Protein AF-Q6BMW9-F1 (afdb_monomer_lite)

InterPro domains:
  IPR017340 U1 small nuclear ribonucleoprotein C [PIRSF037969] (1-100)

Organism: Debaryomyces hansenii (strain ATCC 36239 / CBS 767 / BCRC 21394 / JCM 1990 / NBRC 0083 / IGC 2968) (NCBI:txid284592)

Radius of gyration: 19.36 Å; chains: 1; bounding box: 56×25×45 Å

Foldseek 3Di:
DVVVVVVCPDPVNVVVVVVVVQVVCVVVVVDDPPPDPDDCDPLNVCVVPPPRDCPDDPDPDDDDQDAADDDDDPPDDDDDDDPDDCPVVNVVNVVVRVVVSVVD

Structure (mmCIF, N/CA/C/O backbone):
data_AF-Q6BMW9-F1
#
_entry.id   AF-Q6BMW9-F1
#
loop_
_atom_site.group_PDB
_atom_site.id
_atom_site.type_symbol
_atom_site.label_atom_id
_atom_site.label_alt_id
_atom_site.label_comp_id
_atom_site.label_asym_id
_atom_site.label_entity_id
_atom_site.label_seq_id
_atom_site.pdbx_PDB_ins_code
_atom_site.Cartn_x
_atom_site.Cartn_y
_atom_site.Cartn_z
_atom_site.occupancy
_atom_site.B_iso_or_equiv
_atom_site.auth_seq_id
_atom_site.auth_comp_id
_atom_site.auth_asym_id
_atom_site.auth_atom_id
_atom_site.pdbx_PDB_model_num
ATOM 1 N N . MET A 1 1 ? 35.148 2.480 -15.490 1.00 61.06 1 MET A N 1
ATOM 2 C CA . MET A 1 1 ? 33.822 1.983 -15.039 1.00 61.06 1 MET A CA 1
ATOM 3 C C . MET A 1 1 ? 33.085 2.901 -14.044 1.00 61.06 1 MET A C 1
ATOM 5 O O . MET A 1 1 ? 31.888 2.711 -13.876 1.00 61.06 1 MET A O 1
ATOM 9 N N . SER A 1 2 ? 33.729 3.904 -13.418 1.00 80.00 2 SER A N 1
ATOM 10 C CA . SER A 1 2 ? 33.127 4.713 -12.330 1.00 80.00 2 SER A CA 1
ATOM 11 C C . SER A 1 2 ? 31.859 5.501 -12.723 1.00 80.00 2 SER A C 1
ATOM 13 O O . SER A 1 2 ? 30.848 5.428 -12.029 1.00 80.00 2 SER A O 1
ATOM 15 N N . VAL A 1 3 ? 31.858 6.161 -13.890 1.00 89.25 3 VAL A N 1
ATOM 16 C CA . VAL A 1 3 ? 30.717 6.974 -14.369 1.00 89.25 3 VAL A CA 1
ATOM 17 C C . VAL A 1 3 ? 29.479 6.121 -14.651 1.00 89.25 3 VAL A C 1
ATOM 19 O O . VAL A 1 3 ? 28.373 6.476 -14.254 1.00 89.25 3 VAL A O 1
ATOM 22 N N . ARG A 1 4 ? 29.665 4.959 -15.292 1.00 90.06 4 ARG A N 1
ATOM 23 C CA . ARG A 1 4 ? 28.565 4.038 -15.611 1.00 90.06 4 ARG A CA 1
ATOM 24 C C . ARG A 1 4 ? 27.912 3.506 -14.337 1.00 90.06 4 ARG A C 1
ATOM 26 O O . ARG A 1 4 ? 26.691 3.498 -14.253 1.00 90.06 4 ARG A O 1
ATOM 33 N N . LYS A 1 5 ? 28.723 3.117 -13.344 1.00 89.94 5 LYS A N 1
ATOM 34 C CA . LYS A 1 5 ? 28.223 2.711 -12.027 1.00 89.94 5 LYS A CA 1
ATOM 35 C C . LYS A 1 5 ? 27.413 3.849 -11.408 1.00 89.94 5 LYS A C 1
ATOM 37 O O . LYS A 1 5 ? 26.243 3.641 -11.143 1.00 89.94 5 LYS A O 1
ATOM 42 N N . SER A 1 6 ? 27.985 5.049 -11.283 1.00 90.31 6 SER A N 1
ATOM 43 C CA . SER A 1 6 ? 27.305 6.219 -10.705 1.00 90.31 6 SER A CA 1
ATOM 44 C C . SER A 1 6 ? 25.964 6.547 -11.383 1.00 90.31 6 SER A C 1
ATOM 46 O O . SER A 1 6 ? 24.986 6.801 -10.687 1.00 90.31 6 SER A O 1
ATOM 48 N N . HIS A 1 7 ? 25.885 6.467 -12.717 1.00 90.06 7 HIS A N 1
ATOM 49 C CA . HIS A 1 7 ? 24.639 6.674 -13.459 1.00 90.06 7 HIS A CA 1
ATOM 50 C C . HIS A 1 7 ? 23.562 5.633 -13.113 1.00 90.06 7 HIS A C 1
ATOM 52 O O . HIS A 1 7 ? 22.425 6.010 -12.845 1.00 90.06 7 HIS A O 1
ATOM 58 N N . LEU A 1 8 ? 23.926 4.344 -13.067 1.00 92.69 8 LEU A N 1
ATOM 59 C CA . LEU A 1 8 ? 23.007 3.236 -12.762 1.00 92.69 8 LEU A CA 1
ATOM 60 C C . LEU A 1 8 ? 22.436 3.303 -11.334 1.00 92.69 8 LEU A C 1
ATOM 62 O O . LEU A 1 8 ? 21.317 2.867 -11.100 1.00 92.69 8 LEU A O 1
ATOM 66 N N . MET A 1 9 ? 23.178 3.873 -10.381 1.00 91.12 9 MET A N 1
ATOM 67 C CA . MET A 1 9 ? 22.713 4.088 -8.995 1.00 91.12 9 MET A CA 1
ATOM 68 C C . MET A 1 9 ? 22.052 5.460 -8.784 1.00 91.12 9 MET A C 1
ATOM 70 O O . MET A 1 9 ? 21.659 5.800 -7.670 1.00 91.12 9 MET A O 1
ATOM 74 N N . GLY A 1 10 ? 21.925 6.276 -9.834 1.00 94.06 10 GLY A N 1
ATOM 75 C CA . GLY A 1 10 ? 21.259 7.569 -9.750 1.00 94.06 10 GLY A CA 1
ATOM 76 C C . GLY A 1 10 ? 19.747 7.420 -9.567 1.00 94.06 10 GLY A C 1
ATOM 77 O O . GLY A 1 10 ? 19.111 6.603 -10.230 1.00 94.06 10 GLY A O 1
ATOM 78 N N . LYS A 1 11 ? 19.143 8.278 -8.735 1.00 93.38 11 LYS A N 1
ATOM 79 C CA . LYS A 1 11 ? 17.693 8.272 -8.444 1.00 93.38 11 LYS A CA 1
ATOM 80 C C . LYS A 1 11 ? 16.823 8.296 -9.707 1.00 93.38 11 LYS A C 1
ATOM 82 O O . LYS A 1 11 ? 15.841 7.569 -9.796 1.00 93.38 11 LYS A O 1
ATOM 87 N N . ASN A 1 12 ? 17.212 9.098 -10.700 1.00 95.19 12 ASN A N 1
ATOM 88 C CA . ASN A 1 12 ? 16.490 9.184 -11.972 1.00 95.19 12 ASN A CA 1
ATOM 89 C C . ASN A 1 12 ? 16.570 7.879 -12.770 1.00 95.19 12 ASN A C 1
ATOM 91 O O . ASN A 1 12 ? 15.569 7.467 -13.344 1.00 95.19 12 ASN A O 1
ATOM 95 N N . HIS A 1 13 ? 17.738 7.227 -12.796 1.00 95.12 13 HIS A N 1
ATOM 96 C CA . HIS A 1 13 ? 17.892 5.948 -13.482 1.00 95.12 13 HIS A CA 1
ATOM 97 C C . HIS A 1 13 ? 17.010 4.887 -12.834 1.00 95.12 13 HIS A C 1
ATOM 99 O O . HIS A 1 13 ? 16.234 4.250 -13.533 1.00 95.12 13 HIS A O 1
ATOM 105 N N . ILE A 1 14 ? 17.073 4.766 -11.505 1.00 95.25 14 ILE A N 1
ATOM 106 C CA . ILE A 1 14 ? 16.255 3.822 -10.736 1.00 95.25 14 ILE A CA 1
ATOM 107 C C . ILE A 1 14 ? 14.765 4.065 -11.007 1.00 95.25 14 ILE A C 1
ATOM 109 O O . ILE A 1 14 ? 14.047 3.131 -11.345 1.00 95.25 14 ILE A O 1
ATOM 113 N N . ARG A 1 15 ? 14.308 5.324 -10.965 1.00 94.06 15 ARG A N 1
ATOM 114 C CA . ARG A 1 15 ? 12.912 5.676 -11.264 1.00 94.06 15 ARG A CA 1
ATOM 115 C C . ARG A 1 15 ? 12.490 5.241 -12.670 1.00 94.06 15 ARG A C 1
ATOM 117 O O . ARG A 1 15 ? 11.461 4.592 -12.822 1.00 94.06 15 ARG A O 1
ATOM 124 N N . TYR A 1 16 ? 13.267 5.592 -13.697 1.00 95.69 16 TYR A N 1
ATOM 125 C CA . TYR A 1 16 ? 12.939 5.209 -15.075 1.00 95.69 16 TYR A CA 1
ATOM 126 C C . TYR A 1 16 ? 13.018 3.699 -15.297 1.00 95.69 16 TYR A C 1
ATOM 128 O O . TYR A 1 16 ? 12.199 3.151 -16.029 1.00 95.69 16 TYR A O 1
ATOM 136 N N . TYR A 1 17 ? 13.969 3.033 -14.645 1.00 95.69 17 TYR A N 1
ATOM 137 C CA . TYR A 1 17 ? 14.119 1.587 -14.669 1.00 95.69 17 TYR A CA 1
ATOM 138 C C . TYR A 1 17 ? 12.879 0.891 -14.091 1.00 95.69 17 TYR A C 1
ATOM 140 O O . TYR A 1 17 ? 12.302 0.039 -14.765 1.00 95.69 17 TYR A O 1
ATOM 148 N N . CYS A 1 18 ? 12.419 1.294 -12.901 1.00 92.94 18 CYS A N 1
ATOM 149 C CA . CYS A 1 18 ? 11.216 0.733 -12.281 1.00 92.94 18 CYS A CA 1
ATOM 150 C C . CYS A 1 18 ? 9.975 0.962 -13.152 1.00 92.94 18 CYS A C 1
ATOM 152 O O . CYS A 1 18 ? 9.277 0.004 -13.473 1.00 92.94 18 CYS A O 1
ATOM 154 N N . ASN A 1 19 ? 9.758 2.195 -13.626 1.00 94.25 19 ASN A N 1
ATOM 155 C CA . ASN A 1 19 ? 8.616 2.523 -14.486 1.00 94.25 19 ASN A CA 1
ATOM 156 C C . ASN A 1 19 ? 8.593 1.680 -15.770 1.00 94.25 19 ASN A C 1
ATOM 158 O O . ASN A 1 19 ? 7.536 1.224 -16.202 1.00 94.25 19 ASN A O 1
ATOM 162 N N . TYR A 1 20 ? 9.756 1.476 -16.395 1.00 96.44 20 TYR A N 1
ATOM 163 C CA . TYR A 1 20 ? 9.864 0.688 -17.618 1.00 96.44 20 TYR A CA 1
ATOM 164 C C . TYR A 1 20 ? 9.428 -0.765 -17.396 1.00 96.44 20 TYR A C 1
ATOM 166 O O . TYR A 1 20 ? 8.632 -1.293 -18.173 1.00 96.44 20 TYR A O 1
ATOM 174 N N . TYR A 1 21 ? 9.919 -1.408 -16.334 1.00 93.81 21 TYR A N 1
ATOM 175 C CA . TYR A 1 21 ? 9.561 -2.798 -16.050 1.00 93.81 21 TYR A CA 1
ATOM 176 C C . TYR A 1 21 ? 8.133 -2.951 -15.535 1.00 93.81 21 TYR A C 1
ATOM 178 O O . TYR A 1 21 ? 7.487 -3.930 -15.892 1.00 93.81 21 TYR A O 1
ATOM 186 N N . GLU A 1 22 ? 7.602 -1.978 -14.796 1.00 90.38 22 GLU A N 1
ATOM 187 C CA . GLU A 1 22 ? 6.188 -1.948 -14.412 1.00 90.38 22 GLU A CA 1
ATOM 188 C C . GLU A 1 22 ? 5.281 -1.920 -15.654 1.00 90.38 22 GLU A C 1
ATOM 190 O O . GLU A 1 22 ? 4.354 -2.722 -15.778 1.00 90.38 22 GLU A O 1
ATOM 195 N N . MET A 1 23 ? 5.586 -1.052 -16.626 1.00 93.50 23 MET A N 1
ATOM 196 C CA . MET A 1 23 ? 4.866 -1.014 -17.902 1.00 93.50 23 MET A CA 1
ATOM 197 C C . MET A 1 23 ? 4.987 -2.338 -18.660 1.00 93.50 23 MET A C 1
ATOM 199 O O . MET A 1 23 ? 3.982 -2.864 -19.133 1.00 93.50 23 MET A O 1
ATOM 203 N N . LYS A 1 24 ? 6.193 -2.914 -18.742 1.00 95.19 24 LYS A N 1
ATOM 204 C CA . LYS A 1 24 ? 6.408 -4.202 -19.419 1.00 95.19 24 LYS A CA 1
ATOM 205 C C . LYS A 1 24 ? 5.671 -5.355 -18.737 1.00 95.19 24 LYS A C 1
ATOM 207 O O . LYS A 1 24 ? 5.123 -6.214 -19.425 1.00 95.19 24 LYS A O 1
ATOM 212 N N . ALA A 1 25 ? 5.613 -5.372 -17.409 1.00 91.44 25 ALA A N 1
ATOM 213 C CA . ALA A 1 25 ? 4.863 -6.365 -16.647 1.00 91.44 25 ALA A CA 1
ATOM 214 C C . ALA A 1 25 ? 3.350 -6.249 -16.899 1.00 91.44 25 ALA A C 1
ATOM 216 O O . ALA A 1 25 ? 2.678 -7.264 -17.081 1.00 91.44 25 ALA A O 1
ATOM 217 N N . LYS A 1 26 ? 2.823 -5.020 -16.988 1.00 90.31 26 LYS A N 1
ATOM 218 C CA . LYS A 1 26 ? 1.423 -4.753 -17.358 1.00 90.31 26 LYS A CA 1
ATOM 219 C C . LYS A 1 26 ? 1.107 -5.188 -18.792 1.00 90.31 26 LYS A C 1
ATOM 221 O O . LYS A 1 26 ? 0.082 -5.819 -19.017 1.00 90.31 26 LYS A O 1
ATOM 226 N N . GLU A 1 27 ? 1.996 -4.906 -19.748 1.00 94.56 27 GLU A N 1
ATOM 227 C CA . GLU A 1 27 ? 1.860 -5.333 -21.154 1.00 94.56 27 GLU A CA 1
ATOM 228 C C . GLU A 1 27 ? 1.846 -6.862 -21.306 1.00 94.56 27 GLU A C 1
ATOM 230 O O . GLU A 1 27 ? 1.097 -7.404 -22.115 1.00 94.56 27 GLU A O 1
ATOM 235 N N . THR A 1 28 ? 2.685 -7.557 -20.536 1.00 93.44 28 THR A N 1
ATOM 236 C CA . THR A 1 28 ? 2.817 -9.025 -20.569 1.00 93.44 28 THR A CA 1
ATOM 237 C C . THR A 1 28 ? 1.780 -9.752 -19.716 1.00 93.44 28 THR A C 1
ATOM 239 O O . THR A 1 28 ? 1.695 -10.976 -19.786 1.00 93.44 28 THR A O 1
ATOM 242 N N . GLY A 1 29 ? 0.990 -9.023 -18.922 1.00 86.75 29 GLY A N 1
ATOM 243 C CA . GLY A 1 29 ? -0.015 -9.590 -18.022 1.00 86.75 29 GLY A CA 1
ATOM 244 C C . GLY A 1 29 ? 0.563 -10.347 -16.823 1.00 86.75 29 GLY A C 1
ATOM 245 O O . GLY A 1 29 ? -0.169 -11.075 -16.164 1.00 86.75 29 GLY A O 1
ATOM 246 N N . ILE A 1 30 ? 1.864 -10.198 -16.547 1.00 87.75 30 ILE A N 1
ATOM 247 C CA . ILE A 1 30 ? 2.537 -10.794 -15.378 1.00 87.75 30 ILE A CA 1
ATOM 248 C C . ILE A 1 30 ? 2.322 -9.919 -14.131 1.00 87.75 30 ILE A C 1
ATOM 250 O O . ILE A 1 30 ? 2.478 -10.383 -13.007 1.00 87.75 30 ILE A O 1
ATOM 254 N N . TRP A 1 31 ? 1.963 -8.646 -14.321 1.00 84.94 31 TRP A N 1
ATOM 255 C CA . TRP A 1 31 ? 1.622 -7.742 -13.227 1.00 84.94 31 TRP A CA 1
ATOM 256 C C . TRP A 1 31 ? 0.297 -8.149 -12.577 1.00 84.94 31 TRP A C 1
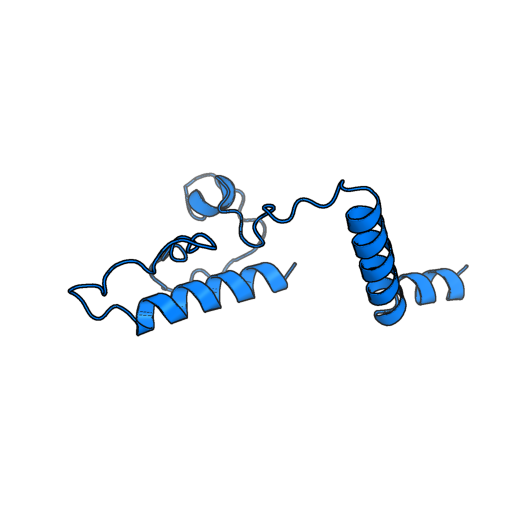ATOM 258 O O . TRP A 1 31 ? -0.748 -8.031 -13.220 1.00 84.94 31 TRP A O 1
ATOM 268 N N . ASP A 1 32 ? 0.337 -8.575 -11.314 1.00 79.88 32 ASP A N 1
ATOM 269 C CA . ASP A 1 32 ? -0.856 -8.891 -10.530 1.00 79.88 32 ASP A CA 1
ATOM 270 C C . ASP A 1 32 ? -1.384 -7.626 -9.823 1.00 79.88 32 ASP A C 1
ATOM 272 O O . ASP A 1 32 ? -0.725 -7.095 -8.930 1.00 79.88 32 ASP A O 1
ATOM 276 N N . PRO A 1 33 ? -2.567 -7.102 -10.195 1.00 72.19 33 PRO A N 1
ATOM 277 C CA . PRO A 1 33 ? -3.172 -5.962 -9.509 1.00 72.19 33 PRO A CA 1
ATOM 278 C C . PRO A 1 33 ? -3.677 -6.296 -8.099 1.00 72.19 33 PRO A C 1
ATOM 280 O O . PRO A 1 33 ? -4.035 -5.377 -7.364 1.00 72.19 33 PRO A O 1
ATOM 283 N N . LEU A 1 34 ? -3.785 -7.584 -7.758 1.00 71.69 34 LEU A N 1
ATOM 284 C CA . LEU A 1 34 ? -4.194 -8.062 -6.439 1.00 71.69 34 LEU A CA 1
ATOM 285 C C . LEU A 1 34 ? -3.009 -8.242 -5.489 1.00 71.69 34 LEU A C 1
ATOM 287 O O . LEU A 1 34 ? -3.243 -8.497 -4.307 1.00 71.69 34 LEU A O 1
ATOM 291 N N . ASP A 1 35 ? -1.774 -8.088 -5.980 1.00 72.06 35 ASP A N 1
ATOM 292 C CA . ASP A 1 35 ? -0.587 -8.064 -5.134 1.00 72.06 35 ASP A CA 1
ATOM 293 C C . ASP A 1 35 ? -0.685 -6.852 -4.197 1.00 72.06 35 ASP A C 1
ATOM 295 O O . ASP A 1 35 ? -0.583 -5.688 -4.601 1.00 72.06 35 ASP A O 1
ATOM 299 N N . SER A 1 36 ? -1.046 -7.129 -2.944 1.00 63.22 36 SER A N 1
ATOM 300 C CA . SER A 1 36 ? -1.358 -6.106 -1.953 1.00 63.22 36 SER A CA 1
ATOM 301 C C . SER A 1 36 ? -0.082 -5.380 -1.557 1.00 63.22 36 SER A C 1
ATOM 303 O O . SER A 1 36 ? 0.899 -5.997 -1.152 1.00 63.22 36 SER A O 1
ATOM 305 N N . MET A 1 37 ? -0.124 -4.047 -1.564 1.00 61.28 37 MET A N 1
ATOM 306 C CA . MET A 1 37 ? 1.000 -3.209 -1.127 1.00 61.28 37 MET A CA 1
ATOM 307 C C . MET A 1 37 ? 1.408 -3.484 0.338 1.00 61.28 37 MET A C 1
ATOM 309 O O . MET A 1 37 ? 2.537 -3.217 0.745 1.00 61.28 37 MET A O 1
ATOM 313 N N . TYR A 1 38 ? 0.492 -4.044 1.133 1.00 65.12 38 TYR A N 1
ATOM 314 C CA . TYR A 1 38 ? 0.708 -4.470 2.511 1.00 65.12 38 TYR A CA 1
ATOM 315 C C . TYR A 1 38 ? 0.373 -5.952 2.668 1.00 65.12 38 TYR A C 1
ATOM 317 O O . TYR A 1 38 ? -0.794 -6.348 2.685 1.00 65.12 38 TYR A O 1
ATOM 325 N N . GLU A 1 39 ? 1.415 -6.769 2.809 1.00 68.81 39 GLU A N 1
ATOM 326 C CA . GLU A 1 39 ? 1.298 -8.173 3.187 1.00 68.81 39 GLU A CA 1
ATOM 327 C C . GLU A 1 39 ? 1.665 -8.336 4.667 1.00 68.81 39 GLU A C 1
ATOM 329 O O . GLU A 1 39 ? 2.799 -8.084 5.089 1.00 68.81 39 GLU A O 1
ATOM 334 N N . ILE A 1 40 ? 0.690 -8.764 5.474 1.00 74.25 40 ILE A N 1
ATOM 335 C CA . ILE A 1 40 ? 0.921 -9.104 6.880 1.00 74.25 40 ILE A CA 1
ATOM 336 C C . ILE A 1 40 ? 1.476 -10.524 6.934 1.00 74.25 40 ILE A C 1
ATOM 338 O O . ILE A 1 40 ? 0.739 -11.508 6.899 1.00 74.25 40 ILE A O 1
ATOM 342 N N . ASN A 1 41 ? 2.797 -10.618 7.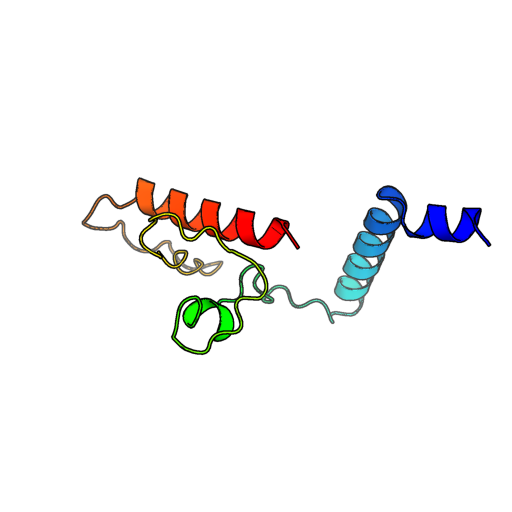030 1.00 79.94 41 ASN A N 1
ATOM 343 C CA . ASN A 1 41 ? 3.502 -11.890 7.087 1.00 79.94 41 ASN A CA 1
ATOM 344 C C . ASN A 1 41 ? 3.582 -12.462 8.510 1.00 79.94 41 ASN A C 1
ATOM 346 O O . ASN A 1 41 ? 3.482 -11.753 9.512 1.00 79.94 41 ASN A O 1
ATOM 350 N N . LEU A 1 42 ? 3.844 -13.767 8.616 1.00 81.44 42 LEU A N 1
ATOM 351 C CA . LEU A 1 42 ? 4.054 -14.431 9.909 1.00 81.44 42 LEU A CA 1
ATOM 352 C C . LEU A 1 42 ? 5.223 -13.807 10.698 1.00 81.44 42 LEU A C 1
ATOM 354 O O . LEU A 1 42 ? 5.201 -13.765 11.926 1.00 81.44 42 LEU A O 1
ATOM 358 N N . SER A 1 43 ? 6.225 -13.279 9.992 1.00 77.25 43 SER A N 1
ATOM 359 C CA . SER A 1 43 ? 7.320 -12.494 10.571 1.00 77.25 43 SER A CA 1
ATOM 360 C C . SER A 1 43 ? 6.833 -11.198 11.227 1.00 77.25 43 SER A C 1
ATOM 362 O O . SER A 1 43 ? 7.304 -10.852 12.308 1.00 77.25 43 SER A O 1
ATOM 364 N N . TYR A 1 44 ? 5.867 -10.512 10.612 1.00 77.44 44 TYR A N 1
ATOM 365 C CA . TYR A 1 44 ? 5.258 -9.294 11.142 1.00 77.44 44 TYR A CA 1
ATOM 366 C C . TYR A 1 44 ? 4.455 -9.581 12.417 1.00 77.44 44 TYR A C 1
ATOM 368 O O . TYR A 1 44 ? 4.603 -8.872 13.409 1.00 77.44 44 TYR A O 1
ATOM 376 N N . LEU A 1 45 ? 3.664 -10.660 12.427 1.00 81.75 45 LEU A N 1
ATOM 377 C CA . LEU A 1 45 ? 2.869 -11.072 13.593 1.00 81.75 45 LEU A CA 1
ATOM 378 C C . LEU A 1 45 ? 3.729 -11.529 14.777 1.00 81.75 45 LEU A C 1
ATOM 380 O O . LEU A 1 45 ? 3.375 -11.293 15.927 1.00 81.75 45 LEU A O 1
ATOM 384 N N . ASN A 1 46 ? 4.866 -12.166 14.499 1.00 82.81 46 ASN A N 1
ATOM 385 C CA . ASN A 1 46 ? 5.788 -12.645 15.528 1.00 82.81 46 ASN A CA 1
ATOM 386 C C . ASN A 1 46 ? 6.811 -11.587 15.965 1.00 82.81 46 ASN A C 1
ATOM 388 O O . ASN A 1 46 ? 7.758 -11.904 16.690 1.00 82.81 46 ASN A O 1
ATOM 392 N N . LYS A 1 47 ? 6.650 -10.326 15.549 1.00 77.62 47 LYS A N 1
ATOM 393 C CA . LYS A 1 47 ? 7.525 -9.238 15.982 1.00 77.62 47 LYS A CA 1
ATOM 394 C C . LYS A 1 47 ? 7.411 -9.067 17.502 1.00 77.62 47 LYS A C 1
ATOM 396 O O . LYS A 1 47 ? 6.343 -8.783 18.029 1.00 77.62 47 LYS A O 1
ATOM 401 N N . GLY A 1 48 ? 8.524 -9.253 18.210 1.00 74.31 48 GLY A N 1
ATOM 402 C CA . GLY A 1 48 ? 8.568 -9.204 19.677 1.00 74.31 48 GLY A CA 1
ATOM 403 C C . GLY A 1 48 ? 8.272 -10.535 20.379 1.00 74.31 48 GLY A C 1
ATOM 404 O O . GLY A 1 48 ? 8.375 -10.598 21.604 1.00 74.31 48 GLY A O 1
ATOM 405 N N . ALA A 1 49 ? 7.970 -11.609 19.639 1.00 81.31 49 ALA A N 1
ATOM 406 C CA . ALA A 1 49 ? 7.913 -12.951 20.206 1.00 81.31 49 ALA A CA 1
ATOM 407 C C . ALA A 1 49 ? 9.320 -13.416 20.640 1.00 81.31 49 ALA A C 1
ATOM 409 O O . ALA A 1 49 ? 10.320 -13.088 19.986 1.00 81.31 49 ALA A O 1
ATOM 410 N N . PRO A 1 50 ? 9.435 -14.197 21.729 1.00 80.56 50 PRO A N 1
ATOM 411 C CA . PRO A 1 50 ? 10.718 -14.741 22.153 1.00 80.56 50 PRO A CA 1
ATOM 412 C C . PRO A 1 50 ? 11.316 -15.618 21.042 1.00 80.56 50 PRO A C 1
ATOM 414 O O . PRO A 1 50 ? 10.668 -16.538 20.552 1.00 80.56 50 PRO A O 1
ATOM 417 N N . GLY A 1 51 ? 12.557 -15.325 20.644 1.00 76.75 51 GLY A N 1
ATOM 418 C CA . GLY A 1 51 ? 13.258 -16.041 19.571 1.00 76.75 51 GLY A CA 1
ATOM 419 C C . GLY A 1 51 ? 13.143 -15.421 18.173 1.00 76.75 51 GLY A C 1
ATOM 420 O O . GLY A 1 51 ? 13.772 -15.934 17.251 1.00 76.75 51 GLY A O 1
ATOM 421 N N . ALA A 1 52 ? 12.415 -14.313 17.994 1.00 76.00 52 ALA A N 1
ATOM 422 C CA . ALA A 1 52 ? 12.483 -13.537 16.757 1.00 76.00 52 ALA A CA 1
ATOM 423 C C . ALA A 1 52 ? 13.870 -12.875 16.616 1.00 76.00 52 ALA A C 1
ATOM 425 O O . ALA A 1 52 ? 14.356 -12.226 17.547 1.00 76.00 52 ALA A O 1
ATOM 426 N N . SER A 1 53 ? 14.528 -13.034 15.464 1.00 68.12 53 SER A N 1
ATOM 427 C CA . SER A 1 53 ? 15.779 -12.334 15.164 1.00 68.12 53 SER A CA 1
ATOM 428 C C . SER A 1 53 ? 15.495 -10.833 15.068 1.00 68.12 53 SER A C 1
ATOM 430 O O . SER A 1 53 ? 14.852 -10.381 14.123 1.00 68.12 53 SER A O 1
ATOM 432 N N . ASN A 1 54 ? 15.949 -10.063 16.061 1.00 62.66 54 ASN A N 1
ATOM 433 C CA . ASN A 1 54 ? 15.819 -8.602 16.124 1.00 62.66 54 ASN A CA 1
ATOM 434 C C . ASN A 1 54 ? 16.733 -7.900 15.100 1.00 62.66 54 ASN A C 1
ATOM 436 O O . ASN A 1 54 ? 17.536 -7.036 15.454 1.00 62.66 54 ASN A O 1
ATOM 440 N N . GLU A 1 55 ? 16.644 -8.259 13.823 1.00 61.25 55 GLU A N 1
ATOM 441 C CA . GLU A 1 55 ? 17.330 -7.538 12.754 1.00 61.25 55 GLU A CA 1
ATOM 442 C C . GLU A 1 55 ? 16.494 -6.312 12.368 1.00 61.25 55 GLU A C 1
ATOM 444 O O . GLU A 1 55 ? 15.755 -6.305 11.392 1.00 61.25 55 GLU A O 1
ATOM 449 N N . GLY A 1 56 ? 16.586 -5.267 13.199 1.00 54.78 56 GLY A N 1
ATOM 450 C CA . GLY A 1 56 ? 16.130 -3.921 12.848 1.00 54.78 56 GLY A CA 1
ATOM 451 C C . GLY A 1 56 ? 14.813 -3.466 13.477 1.00 54.78 56 GLY A C 1
ATOM 452 O O . GLY A 1 56 ? 13.840 -3.251 12.768 1.00 54.78 56 GLY A O 1
ATOM 453 N N . ASN A 1 57 ? 14.786 -3.254 14.798 1.00 49.72 57 ASN A N 1
ATOM 454 C CA . ASN A 1 57 ? 14.237 -2.023 15.401 1.00 49.72 57 ASN A CA 1
ATOM 455 C C . ASN A 1 57 ? 14.312 -2.087 16.933 1.00 49.72 57 ASN A C 1
ATOM 457 O O . ASN A 1 57 ? 13.425 -2.617 17.603 1.00 49.72 57 ASN A O 1
ATOM 461 N N . THR A 1 58 ? 15.350 -1.489 17.511 1.00 50.97 58 THR A N 1
ATOM 462 C CA . THR A 1 58 ? 15.458 -1.262 18.961 1.00 50.97 58 THR A CA 1
ATOM 463 C C . THR A 1 58 ? 14.708 0.016 19.359 1.00 50.97 58 THR A C 1
ATOM 465 O O . THR A 1 58 ? 15.265 0.910 19.988 1.00 50.97 58 THR A O 1
ATOM 468 N N . SER A 1 59 ? 13.445 0.136 18.952 1.00 50.06 59 SER A N 1
ATOM 469 C CA . SER A 1 59 ? 12.570 1.269 19.283 1.00 50.06 59 SER A CA 1
ATOM 470 C C . SER A 1 59 ? 11.106 0.828 19.397 1.00 50.06 59 SER A C 1
ATOM 472 O O . SER A 1 59 ? 10.196 1.465 18.883 1.00 50.06 59 SER A O 1
ATOM 474 N N . SER A 1 60 ? 10.836 -0.267 20.117 1.00 52.41 60 SER A N 1
ATOM 475 C CA . SER A 1 60 ? 9.475 -0.521 20.624 1.00 52.41 60 SER A CA 1
ATOM 476 C C . SER A 1 60 ? 9.185 0.400 21.810 1.00 52.41 60 SER A C 1
ATOM 478 O O . SER A 1 60 ? 9.120 -0.014 22.967 1.00 52.41 60 SER A O 1
ATOM 480 N N . SER A 1 61 ? 9.053 1.691 21.526 1.00 49.66 61 SER A N 1
ATOM 481 C CA . SER A 1 61 ? 8.425 2.645 22.427 1.00 49.66 61 SER A CA 1
ATOM 482 C C . SER A 1 61 ? 6.910 2.459 22.353 1.00 49.66 61 SER A C 1
ATOM 484 O O . SER A 1 61 ? 6.290 2.951 21.423 1.00 49.66 61 SER A O 1
ATOM 486 N N . LYS A 1 62 ? 6.353 1.735 23.336 1.00 51.75 62 LYS A N 1
ATOM 487 C CA . LYS A 1 62 ? 4.987 1.872 23.892 1.00 51.75 62 LYS A CA 1
ATOM 488 C C . LYS A 1 62 ? 3.903 2.418 22.935 1.00 51.75 62 LYS A C 1
ATOM 490 O O . LYS A 1 62 ? 3.283 3.434 23.233 1.00 51.75 62 LYS A O 1
ATOM 495 N N . GLY A 1 63 ? 3.658 1.739 21.825 1.00 57.62 63 GLY A N 1
ATOM 496 C CA . GLY A 1 63 ? 2.410 1.852 21.075 1.00 57.62 63 GLY A CA 1
ATOM 497 C C . GLY A 1 63 ? 1.756 0.483 21.112 1.00 57.62 63 GLY A C 1
ATOM 498 O O . GLY A 1 63 ? 2.436 -0.506 20.832 1.00 57.62 63 GLY A O 1
ATOM 499 N N . ASP A 1 64 ? 0.496 0.401 21.535 1.00 64.25 64 ASP A N 1
ATOM 500 C CA . ASP A 1 64 ? -0.262 -0.845 21.447 1.00 64.25 64 ASP A CA 1
ATOM 501 C C . ASP A 1 64 ? -0.249 -1.292 19.982 1.00 64.25 64 ASP A C 1
ATOM 503 O O . ASP A 1 64 ? -0.716 -0.577 19.099 1.00 64.25 64 ASP A O 1
ATOM 507 N N . PHE A 1 65 ? 0.376 -2.440 19.716 1.00 63.88 65 PHE A N 1
ATOM 508 C CA . PHE A 1 65 ? 0.521 -2.990 18.373 1.00 63.88 65 PHE A CA 1
ATOM 509 C C . PHE A 1 65 ? -0.872 -3.226 17.780 1.00 63.88 65 PHE A C 1
ATOM 511 O O . PHE A 1 65 ? -1.560 -4.177 18.154 1.00 63.88 65 PHE A O 1
ATOM 518 N N . SER A 1 66 ? -1.298 -2.338 16.883 1.00 70.75 66 SER A N 1
ATOM 519 C CA . SER A 1 66 ? -2.587 -2.424 16.206 1.00 70.75 66 SER A CA 1
ATOM 520 C C . SER A 1 66 ? -2.357 -2.801 14.753 1.00 70.75 66 SER A C 1
ATOM 522 O O . SER A 1 66 ? -1.602 -2.144 14.036 1.00 70.75 66 SER A O 1
ATOM 524 N N . LEU A 1 67 ? -2.994 -3.888 14.323 1.00 78.56 67 LEU A N 1
ATOM 525 C CA . LEU A 1 67 ? -2.967 -4.283 12.922 1.00 78.56 67 LEU A CA 1
ATOM 526 C C . LEU A 1 67 ? -3.678 -3.211 12.090 1.00 78.56 67 LEU A C 1
ATOM 528 O O . LEU A 1 67 ? -4.704 -2.685 12.539 1.00 78.56 67 LEU A O 1
ATOM 532 N N . PRO A 1 68 ? -3.187 -2.902 10.875 1.00 78.25 68 PRO A N 1
ATOM 533 C CA . PRO A 1 68 ? -3.949 -2.062 9.981 1.00 78.25 68 PRO A CA 1
ATOM 534 C C . PRO A 1 68 ? -5.304 -2.734 9.715 1.00 78.25 68 PRO A C 1
ATOM 536 O O . PRO A 1 68 ? -5.409 -3.967 9.658 1.00 78.25 68 PRO A O 1
ATOM 539 N N . PRO A 1 69 ? -6.360 -1.935 9.565 1.00 77.69 69 PRO A N 1
ATOM 540 C CA . PRO A 1 69 ? -7.677 -2.446 9.249 1.00 77.69 69 PRO A CA 1
ATOM 541 C C . PRO A 1 69 ? -7.664 -3.200 7.916 1.00 77.69 69 PRO A C 1
ATOM 543 O O . PRO A 1 69 ? -6.887 -2.862 7.018 1.00 77.69 69 PRO A O 1
ATOM 546 N N . PRO A 1 70 ? -8.537 -4.208 7.759 1.00 80.44 70 PRO A N 1
ATOM 547 C CA . PRO A 1 70 ? -8.581 -4.981 6.534 1.00 80.44 70 PRO A CA 1
ATOM 548 C C . PRO A 1 70 ? -8.937 -4.083 5.335 1.00 80.44 70 PRO A C 1
ATOM 550 O O . PRO A 1 70 ? -9.786 -3.1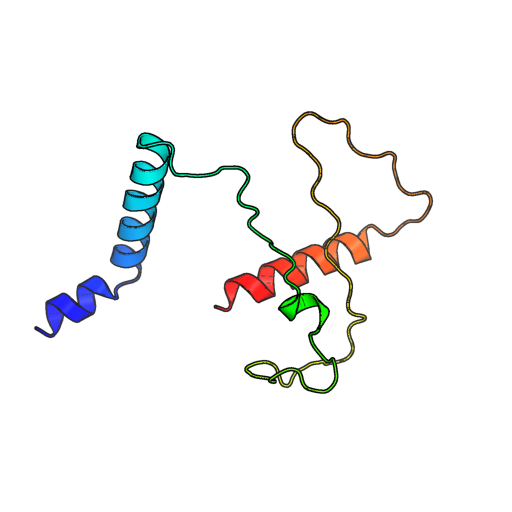92 5.462 1.00 80.44 70 PRO A O 1
ATOM 553 N N . PRO A 1 71 ? -8.330 -4.324 4.160 1.00 79.00 71 PRO A N 1
ATOM 554 C CA . PRO A 1 71 ? -8.667 -3.601 2.943 1.00 79.00 71 PRO A CA 1
ATOM 555 C C . PRO A 1 71 ? -10.141 -3.780 2.586 1.00 79.00 71 PRO A C 1
ATOM 557 O O . PRO A 1 71 ? -10.686 -4.883 2.648 1.00 79.00 71 PRO A O 1
ATOM 560 N N . SER A 1 72 ? -10.786 -2.695 2.158 1.00 80.56 72 SER A N 1
ATOM 561 C CA . SER A 1 72 ? -12.118 -2.787 1.558 1.00 80.56 72 SER A CA 1
ATOM 562 C C . SER A 1 72 ? -12.009 -3.328 0.135 1.00 80.56 72 SER A C 1
ATOM 564 O O . SER A 1 72 ? -11.165 -2.884 -0.643 1.00 80.56 72 SER A O 1
ATOM 566 N N . LEU A 1 73 ? -12.870 -4.283 -0.212 1.00 79.81 73 LEU A N 1
ATOM 567 C CA . LEU A 1 73 ? -12.897 -4.870 -1.547 1.00 79.81 73 LEU A CA 1
ATOM 568 C C . LEU A 1 73 ? -13.498 -3.890 -2.560 1.00 79.81 73 LEU A C 1
ATOM 570 O O . LEU A 1 73 ? -14.586 -3.348 -2.356 1.00 79.81 73 LEU A O 1
ATOM 574 N N . THR A 1 74 ? -12.824 -3.719 -3.696 1.00 79.31 74 THR A N 1
ATOM 575 C CA . THR A 1 74 ? -13.344 -2.945 -4.827 1.00 79.31 74 THR A CA 1
ATOM 576 C C . THR A 1 74 ? -14.675 -3.539 -5.306 1.00 79.31 74 THR A C 1
ATOM 578 O O . THR A 1 74 ? -14.785 -4.751 -5.487 1.00 79.31 74 THR A O 1
ATOM 581 N N . ASN A 1 75 ? -15.676 -2.687 -5.552 1.00 85.75 75 ASN A N 1
ATOM 582 C CA . ASN A 1 75 ? -17.049 -3.031 -5.977 1.00 85.75 75 ASN A CA 1
ATOM 583 C C . ASN A 1 75 ? -17.984 -3.618 -4.906 1.00 85.75 75 ASN A C 1
ATOM 585 O O . ASN A 1 75 ? -19.113 -3.982 -5.235 1.00 85.75 75 ASN A O 1
ATOM 589 N N . TYR A 1 76 ? -17.571 -3.671 -3.640 1.00 85.56 76 TYR A N 1
ATOM 590 C CA . TYR A 1 76 ? -18.475 -3.992 -2.534 1.00 85.56 76 TYR A CA 1
ATOM 591 C C . TYR A 1 76 ? -18.920 -2.712 -1.817 1.00 85.56 76 TYR A C 1
ATOM 593 O O . TYR A 1 76 ? -18.171 -1.732 -1.790 1.00 85.56 76 TYR A O 1
ATOM 601 N N . PRO A 1 77 ? -20.143 -2.671 -1.256 1.00 89.56 77 PRO A N 1
ATOM 602 C CA . PRO A 1 77 ? -20.550 -1.547 -0.428 1.00 89.56 77 PRO A CA 1
ATOM 603 C C . PRO A 1 77 ? -19.635 -1.453 0.795 1.00 89.56 77 PRO A C 1
ATOM 605 O O . PRO A 1 77 ? -19.220 -2.473 1.350 1.00 89.56 77 PRO A O 1
ATOM 608 N N . ASN A 1 78 ? -19.353 -0.224 1.228 1.00 82.88 78 ASN A N 1
ATOM 609 C CA . ASN A 1 78 ? -18.615 -0.003 2.466 1.00 82.88 78 ASN A CA 1
ATOM 610 C C . ASN A 1 78 ? -19.322 -0.714 3.630 1.00 82.88 78 ASN A C 1
ATOM 612 O O . ASN A 1 78 ? -20.561 -0.741 3.663 1.00 82.88 78 ASN A O 1
ATOM 616 N N . PRO A 1 79 ? -18.564 -1.272 4.589 1.00 84.44 79 PRO A N 1
ATOM 617 C CA . PRO A 1 79 ? -19.164 -1.866 5.769 1.00 84.44 79 PRO A CA 1
ATOM 618 C C . PRO A 1 79 ? -20.002 -0.818 6.515 1.00 84.44 79 PRO A C 1
ATOM 620 O O . PRO A 1 79 ? -19.721 0.385 6.432 1.00 84.44 79 PRO A O 1
ATOM 623 N N . PRO A 1 80 ? -21.041 -1.253 7.247 1.00 87.88 80 PRO A N 1
ATOM 624 C CA . PRO A 1 80 ? -21.822 -0.346 8.069 1.00 87.88 80 PRO A CA 1
ATOM 625 C C . PRO A 1 80 ? -20.910 0.395 9.063 1.00 87.88 80 PRO A C 1
ATOM 627 O O . PRO A 1 80 ? -19.900 -0.160 9.507 1.00 87.88 80 PRO A O 1
ATOM 630 N N . PRO A 1 81 ? -21.254 1.643 9.424 1.00 84.94 81 PRO A N 1
ATOM 631 C CA . PRO A 1 81 ? -20.462 2.414 10.368 1.00 84.94 81 PRO A CA 1
ATOM 632 C C . PRO A 1 81 ? -20.374 1.689 11.714 1.00 84.94 81 PRO A C 1
ATOM 634 O O . PRO A 1 81 ? -21.345 1.096 12.188 1.00 84.94 81 PRO A O 1
ATOM 637 N N . SER A 1 82 ? -19.194 1.749 12.330 1.00 82.56 82 SER A N 1
ATOM 638 C CA . SER A 1 82 ? -18.956 1.164 13.649 1.00 82.56 82 SER A CA 1
ATOM 639 C C . SER A 1 82 ? -19.868 1.799 14.702 1.00 82.56 82 SER A C 1
ATOM 641 O O . SER A 1 82 ? -20.069 3.014 14.712 1.00 82.56 82 SER A O 1
ATOM 643 N N . ALA A 1 83 ? -20.374 0.980 15.629 1.00 85.50 83 ALA A N 1
ATOM 644 C CA . ALA A 1 83 ? -21.111 1.459 16.799 1.00 85.50 83 ALA A CA 1
ATOM 645 C C . ALA A 1 83 ? -20.227 2.301 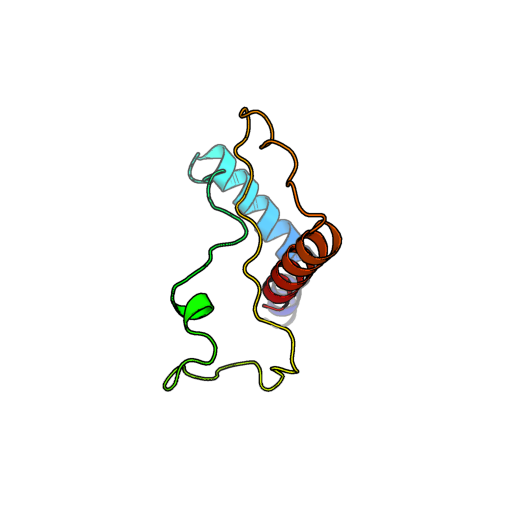17.741 1.00 85.50 83 ALA A C 1
ATOM 647 O O . ALA A 1 83 ? -20.726 3.169 18.453 1.00 85.50 83 ALA A O 1
ATOM 648 N N . PHE A 1 84 ? -18.913 2.057 17.723 1.00 84.69 84 PHE A N 1
ATOM 649 C CA . PHE A 1 84 ? -17.909 2.786 18.498 1.00 84.69 84 PHE A CA 1
ATOM 650 C C . PHE A 1 84 ? -17.096 3.730 17.602 1.00 84.69 84 PHE A C 1
ATOM 652 O O . PHE A 1 84 ? -16.795 3.402 16.449 1.00 84.69 84 PHE A O 1
ATOM 659 N N . ARG A 1 85 ? -16.711 4.896 18.133 1.00 82.38 85 ARG A N 1
ATOM 660 C CA . ARG A 1 85 ? -15.930 5.911 17.409 1.00 82.38 85 ARG A CA 1
ATOM 661 C C . ARG A 1 85 ? -14.435 5.578 17.464 1.00 82.38 85 ARG A C 1
ATOM 663 O O . ARG A 1 85 ? -13.726 6.150 18.276 1.00 82.38 85 ARG A O 1
ATOM 670 N N . ASN A 1 86 ? -13.987 4.706 16.560 1.00 80.38 86 ASN A N 1
ATOM 671 C CA . ASN A 1 86 ? -12.584 4.268 16.459 1.00 80.38 86 ASN A CA 1
ATOM 672 C C . ASN A 1 86 ? -11.843 4.903 15.260 1.00 80.38 86 ASN A C 1
ATOM 674 O O . ASN A 1 86 ? -10.934 4.309 14.683 1.00 80.38 86 ASN A O 1
ATOM 678 N N . THR A 1 87 ? -12.310 6.055 14.766 1.00 80.56 87 THR A N 1
ATOM 679 C CA . THR A 1 87 ? -11.815 6.646 13.508 1.00 80.56 87 THR A CA 1
ATOM 680 C C . THR A 1 87 ? -10.384 7.161 13.606 1.00 80.56 87 THR A C 1
ATOM 682 O O . THR A 1 87 ? -9.664 7.134 12.612 1.00 80.56 87 THR A O 1
ATOM 685 N N . GLU A 1 88 ? -9.985 7.658 14.777 1.00 81.38 88 GLU A N 1
ATOM 686 C CA . GLU A 1 88 ? -8.661 8.255 14.981 1.00 81.38 88 GLU A CA 1
ATOM 687 C C . GLU A 1 88 ? -7.607 7.148 15.105 1.00 81.38 88 GLU A C 1
ATOM 689 O O . GLU A 1 88 ? -6.591 7.179 14.414 1.00 81.38 88 GLU A O 1
ATOM 694 N N . GLU A 1 89 ? -7.914 6.103 15.871 1.00 79.75 89 GLU A N 1
ATOM 695 C CA . GLU A 1 89 ? -7.098 4.898 16.016 1.00 79.75 89 GLU A CA 1
ATOM 696 C C . GLU A 1 89 ? -6.939 4.164 14.674 1.00 79.75 89 GLU A C 1
ATOM 698 O O . GLU A 1 89 ? -5.848 3.715 14.315 1.00 79.75 89 GLU A O 1
ATOM 703 N N . TYR A 1 90 ? -8.015 4.103 13.880 1.00 78.94 90 TYR A N 1
ATOM 704 C CA . TYR A 1 90 ? -7.995 3.530 12.532 1.00 78.94 90 TYR A CA 1
ATOM 705 C C . TYR A 1 90 ? -6.999 4.264 11.626 1.00 78.94 90 TYR A C 1
ATOM 707 O O . TYR A 1 90 ? -6.155 3.636 10.989 1.00 78.94 90 TYR A O 1
ATOM 715 N N . GLN A 1 91 ? -7.054 5.598 11.587 1.00 79.75 91 GLN A N 1
ATOM 716 C CA . GLN A 1 91 ? -6.157 6.405 10.753 1.00 79.75 91 GLN A CA 1
ATOM 717 C C . GLN A 1 91 ? -4.696 6.311 11.208 1.00 79.75 91 GLN A C 1
ATOM 719 O O . GLN A 1 91 ? -3.792 6.266 10.369 1.00 79.75 91 GLN A O 1
ATOM 724 N N . GLN A 1 92 ? -4.464 6.245 12.521 1.00 82.12 92 GLN A N 1
ATOM 725 C CA . GLN A 1 92 ? -3.127 6.072 13.086 1.00 82.12 92 GLN A CA 1
ATOM 726 C C . GLN A 1 92 ? -2.507 4.738 12.653 1.00 82.12 92 GLN A C 1
ATOM 728 O O . GLN A 1 92 ? -1.421 4.745 12.077 1.00 82.12 92 GLN A O 1
ATOM 733 N N . SER A 1 93 ? -3.228 3.620 12.803 1.00 77.94 93 SER A N 1
ATOM 734 C CA . SER A 1 93 ? -2.715 2.287 12.433 1.00 77.94 93 SER A CA 1
ATOM 735 C C . SER A 1 93 ? -2.330 2.165 10.947 1.00 77.94 93 SER A C 1
ATOM 737 O O . SER A 1 93 ? -1.283 1.605 10.617 1.00 77.94 93 SER A O 1
ATOM 739 N N . VAL A 1 94 ? -3.117 2.756 10.035 1.00 77.12 94 VAL A N 1
ATOM 740 C CA . VAL A 1 94 ? -2.798 2.806 8.593 1.00 77.12 94 VAL A CA 1
ATOM 741 C C . VAL A 1 94 ? -1.523 3.613 8.331 1.00 77.12 94 VAL A C 1
ATOM 743 O O . VAL A 1 94 ? -0.669 3.200 7.541 1.00 77.12 94 VAL A O 1
ATOM 746 N N . THR A 1 95 ? -1.381 4.765 8.992 1.00 79.31 95 THR A N 1
ATOM 747 C CA . THR A 1 95 ? -0.243 5.673 8.788 1.00 79.31 95 THR A CA 1
ATOM 748 C C . THR A 1 95 ? 1.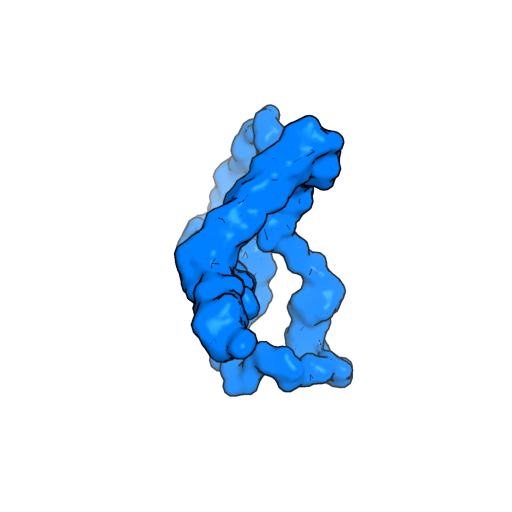060 5.042 9.276 1.00 79.31 95 THR A C 1
ATOM 750 O O . THR A 1 95 ? 2.049 5.039 8.544 1.00 79.31 95 THR A O 1
ATOM 753 N N . GLU A 1 96 ? 1.051 4.449 10.473 1.00 78.75 96 GLU A N 1
ATOM 754 C CA . GLU A 1 96 ? 2.210 3.753 11.041 1.00 78.75 96 GLU A CA 1
ATOM 755 C C . GLU A 1 96 ? 2.653 2.575 10.169 1.00 78.75 96 GLU A C 1
ATOM 757 O O . GLU A 1 96 ? 3.849 2.382 9.936 1.00 78.75 96 GLU A O 1
ATOM 762 N N . HIS A 1 97 ? 1.705 1.792 9.646 1.00 73.81 97 HIS A N 1
ATOM 763 C CA . HIS A 1 97 ? 2.036 0.671 8.773 1.00 73.81 97 HIS A CA 1
ATOM 764 C C . HIS A 1 97 ? 2.680 1.139 7.462 1.00 73.81 97 HIS A C 1
ATOM 766 O O . HIS A 1 97 ? 3.702 0.594 7.047 1.00 73.81 97 HIS A O 1
ATOM 772 N N . THR A 1 98 ? 2.113 2.171 6.831 1.00 72.75 98 THR A N 1
ATOM 773 C CA . THR A 1 98 ? 2.607 2.696 5.547 1.00 72.75 98 THR A CA 1
ATOM 774 C C . THR A 1 98 ? 4.028 3.255 5.682 1.00 72.75 98 THR A C 1
ATOM 776 O O . THR A 1 98 ? 4.889 2.951 4.861 1.00 72.75 98 THR A O 1
ATOM 779 N N . GLN A 1 99 ? 4.318 3.999 6.756 1.00 69.56 99 GLN A N 1
ATOM 780 C CA . GLN A 1 99 ? 5.653 4.567 6.990 1.00 69.56 99 GLN A CA 1
ATOM 781 C C . GLN A 1 99 ? 6.737 3.502 7.211 1.00 69.56 99 GLN A C 1
ATOM 783 O O . GLN A 1 99 ? 7.848 3.651 6.710 1.00 69.56 99 GLN A O 1
ATOM 788 N N . ASN A 1 100 ? 6.426 2.421 7.934 1.00 61.31 100 ASN A N 1
ATOM 789 C CA . ASN A 1 100 ? 7.395 1.352 8.198 1.00 61.31 100 ASN A CA 1
ATOM 790 C C . ASN A 1 100 ? 7.794 0.570 6.933 1.00 61.31 100 ASN A C 1
ATOM 792 O O . ASN A 1 100 ? 8.878 -0.013 6.893 1.00 61.31 100 ASN A O 1
ATOM 796 N N . GLN A 1 101 ? 6.940 0.544 5.905 1.00 57.62 101 GLN A N 1
ATOM 797 C CA . GLN A 1 101 ? 7.254 -0.106 4.630 1.00 57.62 101 GLN A CA 1
ATOM 798 C C . GLN A 1 101 ? 8.159 0.750 3.729 1.00 57.62 101 GLN A C 1
ATOM 800 O O . GLN A 1 101 ? 8.985 0.194 3.016 1.00 57.62 101 GLN A O 1
ATOM 805 N N .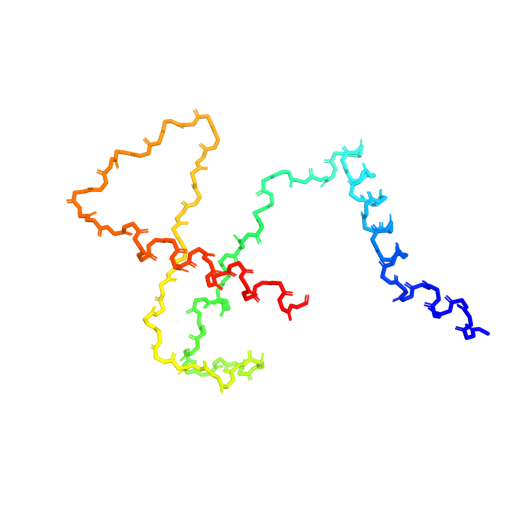 GLU A 1 102 ? 8.056 2.084 3.780 1.00 51.75 102 GLU A N 1
ATOM 806 C CA . GLU A 1 102 ? 8.873 3.000 2.958 1.00 51.75 102 GLU A CA 1
ATOM 807 C C . GLU A 1 102 ? 10.341 3.110 3.413 1.00 51.75 102 GLU A C 1
ATOM 809 O O . GLU A 1 102 ? 11.183 3.638 2.687 1.00 51.75 102 GLU A O 1
ATOM 814 N N . THR A 1 103 ? 10.668 2.634 4.616 1.00 46.94 103 THR A N 1
ATOM 815 C CA . THR A 1 103 ? 12.025 2.688 5.185 1.00 46.94 103 THR A CA 1
ATOM 816 C C . THR A 1 103 ? 12.977 1.570 4.732 1.00 46.94 103 THR A C 1
ATOM 818 O O . THR A 1 103 ? 14.079 1.479 5.278 1.00 46.94 103 THR A O 1
ATOM 821 N N . TYR A 1 104 ? 12.600 0.758 3.739 1.00 37.12 104 TYR A N 1
ATOM 822 C CA . TYR A 1 104 ? 13.428 -0.318 3.172 1.00 37.12 104 TYR A CA 1
ATOM 823 C C . TYR A 1 104 ? 13.886 -0.035 1.737 1.00 37.12 104 TYR A C 1
ATOM 825 O O . TYR A 1 104 ? 13.069 0.449 0.922 1.00 37.12 104 TYR A O 1
#

Sequence (104 aa):
MSVRKSHLMGKNHIRYYCNYYEMKAKETGIWDPLDSMYEINLSYLNKGAPGASNEGNTSSSKGDFSLPPPPSLTNYPNPPPSAFRNTEEYQQSVTEHTQNQETY

pLDDT: mean 78.07, std 13.42, range [37.12, 96.44]

Secondary structure (DSSP, 8-state):
-HHHHHHHTSHHHHHHHHHHHHHHHHHHT---TTS-S----HHHHTTTSTT----S-----S----PPPPPPPTTSPPPPPPSS--HHHHHHHHHHHHHHHHT-